Protein AF-A0A8X7NX03-F1 (afdb_monomer)

Nearest PDB structures (foldseek):
  2j50-assembly2_B  TM=7.647E-01  e=6.220E-02  Homo sapiens
  4uzd-assembly1_A  TM=7.497E-01  e=8.182E-02  Homo sapiens
  8pr7-assembly1_A  TM=7.485E-01  e=1.153E-01  Homo sapiens
  3efw-assembly2_B  TM=7.694E-01  e=1.516E-01  Homo sapiens
  6c83-assembly1_B  TM=7.527E-01  e=2.449E-01  Homo sapiens

Organism: Brassica carinata (NCBI:txid52824)

Mean predicted aligned error: 11.32 Å

Structure (mmC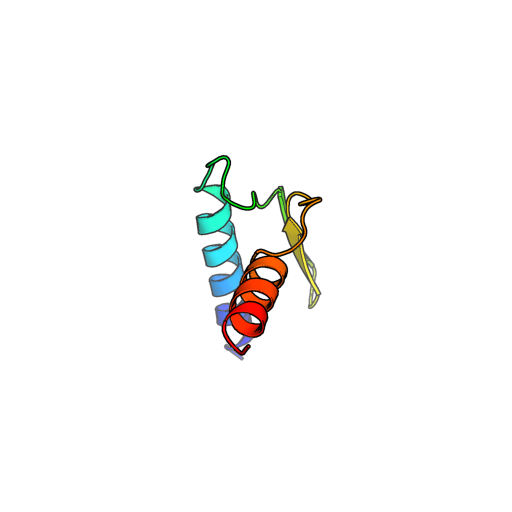IF, N/CA/C/O backbone):
data_AF-A0A8X7NX03-F1
#
_entry.id   AF-A0A8X7NX03-F1
#
loop_
_atom_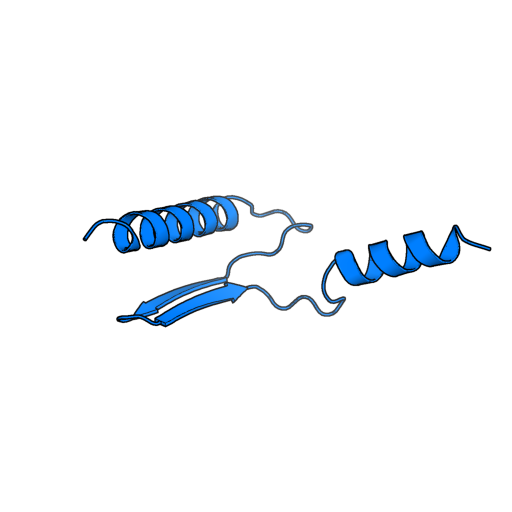site.group_PDB
_atom_site.id
_atom_site.type_symbol
_atom_site.label_atom_id
_atom_site.label_alt_id
_atom_site.label_comp_id
_atom_site.label_asym_id
_atom_site.label_entity_id
_atom_site.label_seq_id
_atom_site.pdbx_PDB_ins_code
_atom_site.Cartn_x
_atom_site.Cartn_y
_atom_site.Cartn_z
_atom_site.occupancy
_atom_site.B_iso_or_equiv
_atom_site.auth_seq_id
_atom_site.auth_comp_id
_atom_site.auth_asym_id
_atom_site.auth_atom_id
_atom_site.pdbx_PDB_model_num
ATOM 1 N N . MET A 1 1 ? 11.172 21.727 -7.132 1.00 52.09 1 MET A N 1
ATOM 2 C CA . MET A 1 1 ? 9.756 21.317 -7.261 1.00 52.09 1 MET A CA 1
ATOM 3 C C . MET A 1 1 ? 9.774 19.880 -7.776 1.00 52.09 1 MET A C 1
ATOM 5 O O . MET A 1 1 ? 9.281 19.600 -8.854 1.00 52.09 1 MET A O 1
ATOM 9 N N . ASP A 1 2 ? 10.441 18.995 -7.018 1.00 58.16 2 ASP A N 1
ATOM 10 C CA . ASP A 1 2 ? 10.958 17.701 -7.513 1.00 58.16 2 ASP A CA 1
ATOM 11 C C . ASP A 1 2 ? 10.594 16.526 -6.583 1.00 58.16 2 ASP A 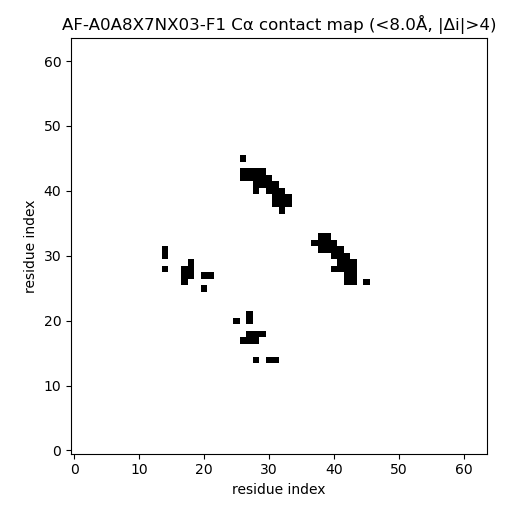C 1
ATOM 13 O O . ASP A 1 2 ? 10.693 15.365 -6.970 1.00 58.16 2 ASP A O 1
ATOM 17 N N . GLY A 1 3 ? 10.133 16.816 -5.358 1.00 61.25 3 GLY A N 1
ATOM 18 C CA . GLY A 1 3 ? 9.767 15.798 -4.367 1.00 61.25 3 GLY A CA 1
ATOM 19 C C . GLY A 1 3 ? 8.510 15.002 -4.733 1.00 61.25 3 GLY A C 1
ATOM 20 O O . GLY A 1 3 ? 8.432 13.812 -4.432 1.00 61.25 3 GLY A O 1
ATOM 21 N N . ASP A 1 4 ? 7.558 15.616 -5.442 1.00 64.50 4 ASP A N 1
ATOM 22 C CA . ASP A 1 4 ? 6.308 14.951 -5.833 1.00 64.50 4 ASP A CA 1
ATOM 23 C C . ASP A 1 4 ? 6.506 13.900 -6.928 1.00 64.50 4 ASP A C 1
ATOM 25 O O . ASP A 1 4 ? 5.835 12.866 -6.921 1.00 64.50 4 ASP A O 1
ATOM 29 N N . LEU A 1 5 ? 7.465 14.124 -7.834 1.00 67.88 5 LEU A N 1
ATOM 30 C CA . LEU A 1 5 ? 7.810 13.172 -8.891 1.00 67.88 5 LEU A CA 1
ATOM 31 C C . LEU A 1 5 ? 8.391 11.885 -8.294 1.00 67.88 5 LEU A C 1
ATOM 33 O O . LEU A 1 5 ? 7.936 10.795 -8.636 1.00 67.88 5 LEU A O 1
ATOM 37 N N . ILE A 1 6 ? 9.300 12.016 -7.321 1.00 76.44 6 ILE A N 1
ATOM 38 C CA . ILE A 1 6 ? 9.902 10.879 -6.606 1.00 76.44 6 ILE A CA 1
ATOM 39 C C . ILE A 1 6 ? 8.825 10.064 -5.879 1.00 76.44 6 ILE A C 1
ATOM 41 O O . ILE A 1 6 ? 8.846 8.832 -5.918 1.00 76.44 6 ILE A O 1
ATOM 45 N N . GLY A 1 7 ? 7.854 10.737 -5.250 1.00 71.69 7 GLY A N 1
ATOM 46 C CA . GLY A 1 7 ? 6.745 10.082 -4.553 1.00 71.69 7 GLY A CA 1
ATOM 47 C C . GLY A 1 7 ? 5.804 9.317 -5.491 1.00 71.69 7 GLY A C 1
ATOM 48 O O . GLY A 1 7 ? 5.304 8.251 -5.139 1.00 71.69 7 GLY A O 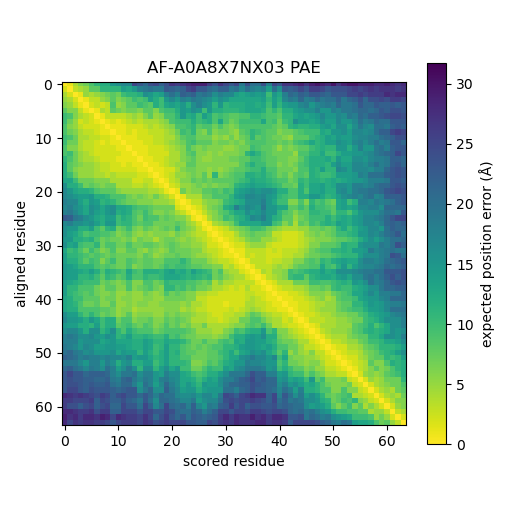1
ATOM 49 N N . ILE A 1 8 ? 5.574 9.825 -6.705 1.00 76.25 8 ILE A N 1
ATOM 50 C CA . ILE A 1 8 ? 4.764 9.133 -7.720 1.00 76.25 8 ILE A CA 1
ATOM 51 C C . ILE A 1 8 ? 5.529 7.944 -8.314 1.00 76.25 8 ILE A C 1
ATOM 53 O O . ILE A 1 8 ? 4.934 6.895 -8.566 1.00 76.25 8 ILE A O 1
ATOM 57 N N . GLU A 1 9 ? 6.838 8.073 -8.532 1.00 78.81 9 GLU A N 1
ATOM 58 C CA . GLU A 1 9 ? 7.666 6.979 -9.047 1.00 78.81 9 GLU A CA 1
ATOM 59 C C . GLU A 1 9 ? 7.792 5.825 -8.054 1.00 78.81 9 GLU A C 1
ATOM 61 O O . GLU A 1 9 ? 7.626 4.672 -8.450 1.00 78.81 9 GLU A O 1
ATOM 66 N N . THR A 1 10 ? 8.008 6.109 -6.767 1.00 77.44 10 THR A N 1
ATOM 67 C CA . THR A 1 10 ? 8.037 5.068 -5.722 1.00 77.44 10 THR A CA 1
ATOM 68 C C . THR A 1 10 ? 6.701 4.345 -5.620 1.00 77.44 10 THR A C 1
ATOM 70 O O . THR A 1 10 ? 6.679 3.117 -5.608 1.00 77.44 10 THR A O 1
ATOM 73 N N . PHE A 1 11 ? 5.594 5.085 -5.671 1.00 76.56 11 PHE A N 1
ATOM 74 C CA . PHE A 1 11 ? 4.249 4.517 -5.684 1.00 76.56 11 PHE A CA 1
ATOM 75 C C . PHE A 1 11 ? 4.003 3.601 -6.894 1.00 76.56 11 PHE A C 1
ATOM 77 O O . PHE A 1 11 ? 3.505 2.485 -6.751 1.00 76.56 11 PHE A O 1
ATOM 84 N N . LYS A 1 12 ? 4.399 4.031 -8.101 1.00 76.00 12 LYS A N 1
ATOM 85 C CA . LYS A 1 12 ? 4.307 3.202 -9.316 1.00 76.00 12 LYS A CA 1
ATOM 86 C C . LYS A 1 12 ? 5.218 1.978 -9.250 1.00 76.00 12 LYS A C 1
ATOM 88 O O . LYS A 1 12 ? 4.842 0.917 -9.744 1.00 76.00 12 LYS A O 1
ATOM 93 N N . CYS A 1 13 ? 6.404 2.115 -8.664 1.00 80.50 13 CYS A N 1
ATOM 94 C CA . CYS A 1 13 ? 7.352 1.018 -8.513 1.00 80.50 13 CYS A CA 1
ATOM 95 C C . CYS A 1 13 ? 6.800 -0.046 -7.554 1.00 80.50 13 CYS A C 1
ATOM 97 O O . CYS A 1 13 ? 6.746 -1.222 -7.911 1.00 80.50 13 CYS A O 1
ATOM 99 N N . GLU A 1 14 ? 6.288 0.372 -6.395 1.00 75.00 14 GLU A N 1
ATOM 100 C CA . GLU A 1 14 ? 5.626 -0.503 -5.426 1.00 75.00 14 GLU A CA 1
ATOM 101 C C . GLU A 1 14 ? 4.406 -1.191 -6.049 1.00 75.00 14 GLU A C 1
ATOM 103 O O . GLU A 1 14 ? 4.293 -2.417 -5.998 1.00 75.00 14 GLU A O 1
ATOM 108 N N . ALA A 1 15 ? 3.562 -0.439 -6.764 1.00 74.12 15 ALA A N 1
ATOM 109 C CA . ALA A 1 15 ? 2.429 -1.001 -7.489 1.00 74.12 15 ALA A CA 1
ATOM 110 C C . ALA A 1 15 ? 2.851 -2.023 -8.559 1.00 74.12 15 ALA A C 1
ATOM 112 O O . ALA A 1 15 ? 2.205 -3.062 -8.702 1.00 74.12 15 ALA A O 1
ATOM 113 N N . SER A 1 16 ? 3.947 -1.771 -9.287 1.00 76.12 16 SER A N 1
ATOM 114 C CA . SER A 1 16 ? 4.495 -2.686 -10.301 1.00 76.12 16 SER A CA 1
ATOM 115 C C . SER A 1 16 ? 5.047 -3.976 -9.694 1.00 76.12 16 SER A C 1
ATOM 117 O O . SER A 1 16 ? 4.892 -5.053 -10.269 1.00 76.12 16 SER A O 1
ATOM 119 N N . VAL A 1 17 ? 5.698 -3.887 -8.534 1.00 74.19 17 VAL A N 1
ATOM 120 C CA . VAL A 1 17 ? 6.193 -5.064 -7.810 1.00 74.19 17 VAL A CA 1
ATOM 121 C C . VAL A 1 17 ? 5.017 -5.896 -7.308 1.00 74.19 17 VAL A C 1
ATOM 123 O O . VAL A 1 17 ? 4.980 -7.104 -7.537 1.00 74.19 17 VAL A O 1
ATOM 126 N N . LEU A 1 18 ? 4.020 -5.250 -6.702 1.00 70.50 18 LEU A N 1
ATOM 127 C CA . LEU A 1 18 ? 2.836 -5.920 -6.167 1.00 70.50 18 LEU A CA 1
ATOM 128 C C . LEU A 1 18 ? 1.964 -6.559 -7.256 1.00 70.50 18 LEU A C 1
ATOM 130 O O . LEU A 1 18 ? 1.406 -7.627 -7.033 1.00 70.50 18 LEU A O 1
ATOM 134 N N . THR A 1 19 ? 1.883 -5.961 -8.449 1.00 68.06 19 THR A N 1
ATOM 135 C CA . THR A 1 19 ? 1.160 -6.554 -9.595 1.00 68.06 19 THR A CA 1
ATOM 136 C C . THR A 1 19 ? 1.894 -7.728 -10.239 1.00 68.06 19 THR A C 1
ATOM 138 O O . THR A 1 19 ? 1.259 -8.570 -10.861 1.00 68.06 19 THR A O 1
ATOM 141 N N . LYS A 1 20 ? 3.221 -7.834 -10.100 1.00 70.06 20 LYS A N 1
ATOM 142 C CA . LYS A 1 20 ? 3.990 -8.973 -10.640 1.00 70.06 20 LYS A CA 1
ATOM 143 C C . LYS A 1 20 ? 3.960 -10.202 -9.732 1.00 70.06 20 LYS A C 1
ATOM 145 O O . LYS A 1 20 ? 4.229 -11.308 -10.198 1.00 70.06 20 LYS A O 1
ATOM 150 N N . ILE A 1 21 ? 3.643 -10.031 -8.449 1.00 66.81 21 ILE A N 1
ATOM 151 C CA . ILE A 1 21 ? 3.628 -11.118 -7.468 1.00 66.81 21 ILE A CA 1
ATOM 152 C C . ILE A 1 21 ? 2.211 -11.692 -7.375 1.00 66.81 21 ILE A C 1
ATOM 154 O O . ILE A 1 21 ? 1.392 -11.282 -6.560 1.00 66.81 21 ILE A O 1
ATOM 158 N N . HIS A 1 22 ? 1.936 -12.698 -8.201 1.00 62.62 22 HIS A N 1
ATOM 159 C CA . HIS A 1 22 ? 0.739 -13.529 -8.081 1.00 62.62 22 HIS A CA 1
ATOM 160 C C . HIS A 1 22 ? 1.077 -14.797 -7.289 1.00 62.62 22 HIS A C 1
ATOM 162 O O . HIS A 1 22 ? 1.387 -15.838 -7.863 1.00 62.62 22 HIS A O 1
ATOM 168 N N . HIS A 1 23 ? 1.045 -14.710 -5.958 1.00 68.38 23 HIS A N 1
ATOM 169 C CA . HIS A 1 23 ? 1.207 -15.869 -5.079 1.00 68.38 23 HIS A CA 1
ATOM 170 C C . HIS A 1 23 ? 0.077 -15.901 -4.039 1.00 68.38 23 HIS A C 1
ATOM 172 O O . HIS A 1 23 ? -0.227 -14.853 -3.473 1.00 68.38 23 HIS A O 1
ATOM 178 N N . PRO A 1 24 ? -0.506 -17.070 -3.704 1.00 64.38 24 PRO A N 1
ATOM 179 C CA . PRO A 1 24 ? -1.610 -17.194 -2.736 1.00 64.38 24 PRO A CA 1
ATOM 180 C C . PRO A 1 24 ? -1.308 -16.681 -1.316 1.00 64.38 24 PRO A C 1
ATOM 182 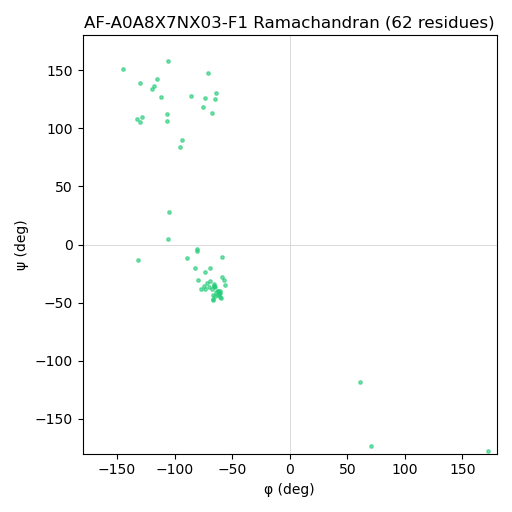O O . PRO A 1 24 ? -2.221 -16.542 -0.510 1.00 64.38 24 PRO A O 1
ATOM 185 N N . ASN A 1 25 ? -0.043 -16.374 -1.017 1.00 65.56 25 ASN A N 1
ATOM 186 C CA . ASN A 1 25 ? 0.403 -15.844 0.277 1.00 65.56 25 ASN A CA 1
ATOM 187 C C . ASN A 1 25 ? 0.750 -14.345 0.232 1.00 65.56 25 ASN A C 1
ATOM 189 O O . ASN A 1 25 ? 1.258 -13.817 1.217 1.00 65.56 25 ASN A O 1
ATOM 193 N N . PHE A 1 26 ? 0.531 -13.672 -0.900 1.00 67.38 26 PHE A N 1
ATOM 194 C CA . PHE A 1 26 ? 0.795 -12.245 -1.062 1.00 67.38 26 PHE A CA 1
ATOM 195 C C . PHE A 1 26 ? -0.499 -11.480 -1.305 1.00 67.38 26 PHE A C 1
ATOM 197 O O . PHE A 1 26 ? -1.412 -11.949 -1.982 1.00 67.38 26 PHE A O 1
ATOM 204 N N . VAL A 1 27 ? -0.559 -10.280 -0.730 1.00 68.38 27 VAL A N 1
ATOM 205 C CA . VAL A 1 27 ? -1.676 -9.359 -0.929 1.00 68.38 27 VAL A CA 1
ATOM 206 C C . VAL A 1 27 ? -1.643 -8.893 -2.372 1.00 68.38 27 VAL A C 1
ATOM 208 O O . VAL A 1 27 ? -0.718 -8.189 -2.775 1.00 68.38 27 VAL A O 1
ATOM 211 N N . VAL A 1 28 ? -2.643 -9.287 -3.151 1.00 71.44 28 VAL A N 1
ATOM 212 C CA . VAL A 1 28 ? -2.759 -8.837 -4.536 1.00 71.44 28 VAL A CA 1
ATOM 213 C C . VAL A 1 28 ? -3.206 -7.378 -4.533 1.00 71.44 28 VAL A C 1
ATOM 215 O O . VAL A 1 28 ? -4.224 -7.029 -3.926 1.00 71.44 28 VAL A O 1
ATOM 218 N N . LEU A 1 29 ? -2.449 -6.519 -5.215 1.00 77.50 29 LEU A N 1
ATOM 219 C CA . LEU A 1 29 ? -2.898 -5.169 -5.533 1.00 77.50 29 LEU A CA 1
ATOM 220 C C . LEU A 1 29 ? -3.912 -5.261 -6.679 1.00 77.50 29 LEU A C 1
ATOM 222 O O . LEU A 1 29 ? -3.585 -5.732 -7.765 1.00 77.50 29 LEU A O 1
ATOM 226 N N . LEU A 1 30 ? -5.144 -4.824 -6.428 1.00 78.19 30 LEU A N 1
ATOM 227 C CA . LEU A 1 30 ? -6.213 -4.802 -7.428 1.00 78.19 30 LEU A CA 1
ATOM 228 C C . LEU A 1 30 ? -6.080 -3.593 -8.357 1.00 78.19 30 LEU A C 1
ATOM 230 O O . LEU A 1 30 ? -6.457 -3.663 -9.524 1.00 78.19 30 LEU A O 1
ATOM 234 N N . GLY A 1 31 ? -5.538 -2.489 -7.845 1.00 79.44 31 GLY A N 1
ATOM 235 C CA . GLY A 1 31 ? -5.303 -1.284 -8.623 1.00 79.44 31 GLY A CA 1
ATOM 236 C C . GLY A 1 31 ? -4.859 -0.113 -7.763 1.00 79.44 31 GLY A C 1
ATOM 237 O O . GLY A 1 31 ? -4.683 -0.226 -6.549 1.00 79.44 31 GLY A O 1
ATOM 238 N N . TYR A 1 32 ? -4.684 1.030 -8.408 1.00 80.88 32 TYR A N 1
ATOM 239 C CA . TYR A 1 32 ? -4.337 2.276 -7.750 1.00 80.88 32 TYR A CA 1
ATOM 240 C C . TYR A 1 32 ? -5.023 3.449 -8.452 1.00 80.88 32 TYR A C 1
ATOM 242 O O . TYR A 1 32 ? -5.281 3.386 -9.653 1.00 80.88 32 TYR A O 1
ATOM 250 N N . CYS A 1 33 ? -5.308 4.513 -7.708 1.00 82.00 33 CYS A N 1
ATOM 251 C CA . CYS A 1 33 ? -5.814 5.773 -8.242 1.00 82.00 33 CYS A CA 1
ATOM 252 C C . CYS A 1 33 ? -4.829 6.890 -7.896 1.00 82.00 33 CYS A C 1
ATOM 254 O O . CYS A 1 33 ? -4.356 6.968 -6.760 1.00 82.00 33 CYS A O 1
ATOM 256 N N . ILE A 1 34 ? -4.506 7.722 -8.883 1.00 79.88 34 ILE A N 1
ATOM 257 C CA . ILE A 1 34 ? -3.735 8.951 -8.696 1.00 79.88 34 ILE A CA 1
ATOM 258 C C . ILE A 1 34 ? -4.521 10.051 -9.401 1.00 79.88 34 ILE A C 1
ATOM 260 O O . ILE A 1 34 ? -4.528 10.101 -10.632 1.00 79.88 34 ILE A O 1
ATOM 264 N N . GLU A 1 35 ? -5.184 10.906 -8.630 1.00 81.38 35 GLU A N 1
ATOM 26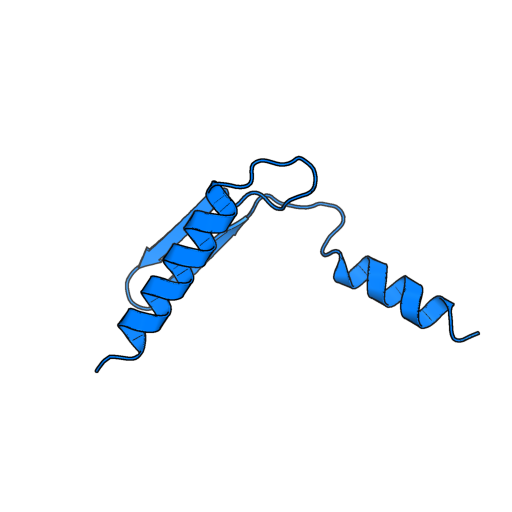5 C CA . GLU A 1 35 ? -5.974 12.024 -9.143 1.00 81.38 35 GLU A CA 1
ATOM 266 C C . GLU A 1 35 ? -5.622 13.291 -8.355 1.00 81.38 35 GLU A C 1
ATOM 268 O O . GLU A 1 35 ? -5.917 13.421 -7.169 1.00 81.38 35 GLU A O 1
ATOM 273 N N . GLY A 1 36 ? -4.906 14.216 -9.004 1.00 80.00 36 GLY A N 1
ATOM 274 C CA . GLY A 1 36 ? -4.389 15.421 -8.351 1.00 80.00 36 GLY A CA 1
ATOM 275 C C . GLY A 1 36 ? -3.420 15.098 -7.208 1.00 80.00 36 GLY A C 1
ATOM 276 O O . GLY A 1 36 ? -2.360 14.510 -7.432 1.00 80.00 36 GLY A O 1
ATOM 277 N N . GLU A 1 37 ? -3.783 15.500 -5.989 1.00 77.25 37 GLU A N 1
ATOM 278 C CA . GLU A 1 37 ? -3.018 15.225 -4.764 1.00 77.25 37 GLU A CA 1
ATOM 279 C C . GLU A 1 37 ? -3.418 13.904 -4.082 1.00 77.25 37 GLU A C 1
ATOM 281 O O . GLU A 1 37 ? -2.701 13.424 -3.200 1.00 77.25 37 GLU A O 1
ATOM 286 N N . GLU A 1 38 ? -4.521 13.275 -4.500 1.00 77.62 38 GLU A N 1
ATOM 287 C CA . GLU A 1 38 ? -5.011 12.040 -3.893 1.00 77.62 38 GLU A CA 1
ATOM 288 C C . GLU A 1 38 ? -4.342 10.806 -4.511 1.00 77.62 38 GLU A C 1
ATOM 290 O O . GLU A 1 38 ? -4.312 10.611 -5.729 1.00 77.62 38 GLU A O 1
ATOM 295 N N . LYS A 1 39 ? -3.793 9.948 -3.644 1.00 78.38 39 LYS A N 1
ATOM 296 C CA . LYS A 1 39 ? -3.096 8.707 -4.010 1.00 78.38 39 LYS A CA 1
ATOM 297 C C . LYS A 1 39 ? -3.700 7.559 -3.210 1.00 78.38 39 LYS A C 1
ATOM 299 O O . LYS A 1 39 ? -3.509 7.476 -1.999 1.00 78.38 39 LYS A O 1
ATOM 304 N N . LEU A 1 40 ? -4.435 6.677 -3.881 1.00 82.56 40 LEU A N 1
ATOM 305 C CA . LEU A 1 40 ? -5.141 5.553 -3.262 1.00 82.56 40 LEU A CA 1
ATOM 306 C C . LEU A 1 40 ? -4.613 4.223 -3.801 1.00 82.56 40 LEU A C 1
ATOM 308 O O . LEU A 1 40 ? -4.442 4.057 -5.009 1.00 82.56 40 LEU A O 1
ATOM 312 N N . LEU A 1 41 ? -4.408 3.255 -2.907 1.00 80.38 41 LEU A N 1
ATOM 313 C CA . LEU A 1 41 ? -4.050 1.876 -3.248 1.00 80.38 41 LEU A CA 1
ATOM 314 C C . LEU A 1 41 ? -5.209 0.949 -2.902 1.00 80.38 41 LEU A C 1
ATOM 316 O O . LEU A 1 41 ? -5.697 0.943 -1.772 1.00 80.38 41 LEU A O 1
ATOM 320 N N . VAL A 1 42 ? -5.633 0.150 -3.876 1.00 82.69 42 VAL A N 1
ATOM 321 C CA . VAL A 1 42 ? -6.730 -0.803 -3.722 1.00 82.69 42 VAL A CA 1
ATOM 322 C C . VAL A 1 42 ? -6.147 -2.206 -3.659 1.00 82.69 42 VAL A C 1
ATOM 324 O O . VAL A 1 42 ? -5.621 -2.722 -4.644 1.00 82.69 42 VAL A O 1
ATOM 327 N N . TYR A 1 43 ? -6.266 -2.836 -2.495 1.00 81.38 43 TYR A N 1
ATOM 328 C CA . TYR A 1 43 ? -5.781 -4.189 -2.234 1.00 81.38 43 TYR A CA 1
ATOM 329 C C . TYR A 1 43 ? -6.922 -5.197 -2.159 1.00 81.38 43 TYR A C 1
ATOM 331 O O . TYR A 1 43 ? -8.062 -4.851 -1.842 1.00 81.38 43 TYR A O 1
ATOM 339 N N . GLN A 1 44 ? -6.602 -6.469 -2.386 1.00 77.19 44 GLN A N 1
ATOM 340 C CA . GLN A 1 44 ? -7.523 -7.552 -2.084 1.00 77.19 44 GLN A CA 1
ATOM 341 C C . GLN A 1 44 ? -7.794 -7.611 -0.577 1.00 77.19 44 GLN A C 1
ATOM 343 O O . GLN A 1 44 ? -6.876 -7.614 0.245 1.00 77.19 44 GLN A O 1
ATOM 348 N N . PHE A 1 45 ? -9.076 -7.671 -0.213 1.00 78.88 45 PHE A N 1
ATOM 349 C CA . PHE A 1 45 ? -9.480 -7.751 1.182 1.00 78.88 45 PHE A CA 1
ATOM 350 C C . PHE A 1 45 ? -9.003 -9.060 1.820 1.00 78.88 45 PHE A C 1
ATOM 352 O O . PHE A 1 45 ? -9.320 -10.156 1.353 1.00 78.88 45 PHE A O 1
ATOM 359 N N . MET A 1 46 ? -8.278 -8.941 2.930 1.00 77.69 46 MET A N 1
ATOM 360 C CA . MET A 1 46 ? -7.822 -10.078 3.721 1.00 77.69 46 MET A CA 1
ATOM 361 C C . MET A 1 46 ? -8.619 -10.177 5.018 1.00 77.69 46 MET A C 1
ATOM 363 O O . MET A 1 46 ? -8.393 -9.427 5.965 1.00 77.69 46 MET A O 1
ATOM 367 N N . HIS A 1 47 ? -9.518 -11.158 5.076 1.00 73.69 47 HIS A N 1
ATOM 368 C CA . HIS A 1 47 ? -10.427 -11.392 6.204 1.00 73.69 47 HIS A CA 1
ATOM 369 C C . HIS A 1 47 ? -9.707 -11.636 7.542 1.00 73.69 47 HIS A C 1
ATOM 371 O O . HIS A 1 47 ? -10.244 -11.317 8.598 1.00 73.69 47 HIS A O 1
ATOM 377 N N . GLN A 1 48 ? -8.484 -12.177 7.507 1.00 73.81 48 GLN A N 1
ATOM 378 C CA . GLN A 1 48 ? -7.680 -12.444 8.706 1.00 73.81 48 GLN A CA 1
ATOM 379 C C . GLN A 1 48 ? -6.955 -11.189 9.233 1.00 73.81 48 GLN A C 1
ATOM 381 O O . GLN A 1 48 ? -6.364 -11.208 10.310 1.00 73.81 48 GLN A O 1
ATOM 386 N N . GLY A 1 49 ? -7.034 -10.062 8.523 1.00 72.19 49 GLY A N 1
ATOM 387 C CA . GLY A 1 49 ? -6.314 -8.846 8.885 1.00 72.19 49 GLY A CA 1
ATOM 388 C C . GLY A 1 49 ? -4.799 -8.963 8.662 1.00 72.19 49 GLY A C 1
ATOM 3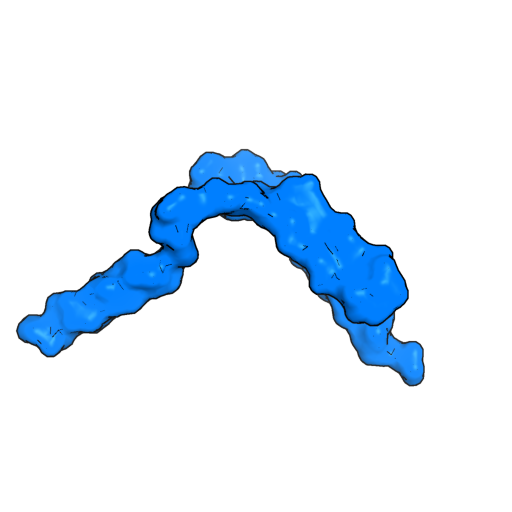89 O O . GLY A 1 49 ? -4.316 -9.934 8.075 1.00 72.19 49 GLY A O 1
ATOM 390 N N . PRO A 1 50 ? -4.025 -7.953 9.087 1.00 74.62 50 PRO A N 1
ATOM 391 C CA . PRO A 1 50 ? -2.602 -7.892 8.793 1.00 74.62 50 PRO A CA 1
ATOM 392 C C . PRO A 1 50 ? -1.815 -8.948 9.577 1.00 74.62 50 PRO A C 1
ATOM 394 O O . PRO A 1 50 ? -2.122 -9.261 10.730 1.00 74.62 50 PRO A O 1
ATOM 397 N N . LEU A 1 51 ? -0.734 -9.451 8.975 1.00 68.50 51 LEU A N 1
ATOM 398 C CA . LEU A 1 51 ? 0.174 -10.404 9.619 1.00 68.50 51 LEU A CA 1
ATOM 399 C C . LEU A 1 51 ? 0.754 -9.857 10.939 1.00 68.50 51 LEU A C 1
ATOM 401 O O . LEU A 1 51 ? 0.967 -10.619 11.880 1.00 68.50 51 LEU A O 1
ATOM 405 N N . SER A 1 52 ? 0.924 -8.535 11.053 1.00 70.94 52 SER A N 1
ATOM 406 C CA . SER A 1 52 ? 1.360 -7.863 12.286 1.00 70.94 52 SER A CA 1
ATOM 407 C C . SER A 1 52 ? 0.463 -8.169 13.488 1.00 70.94 52 SER A C 1
ATOM 409 O O . SER A 1 52 ? 0.975 -8.329 14.591 1.00 70.94 52 SER A O 1
ATOM 411 N N . LYS A 1 53 ? -0.852 -8.335 13.288 1.00 67.69 53 LYS A N 1
ATOM 412 C CA . LYS A 1 53 ? -1.793 -8.721 14.351 1.00 67.69 53 LYS A CA 1
ATOM 413 C C . LYS A 1 53 ? -1.459 -10.101 14.926 1.00 67.69 53 LYS A C 1
ATOM 415 O O . LYS A 1 53 ? -1.515 -10.299 16.136 1.00 67.69 53 LYS A O 1
ATOM 420 N N . HIS A 1 54 ? -1.082 -11.039 14.063 1.00 66.25 54 HIS A N 1
ATOM 421 C CA . HIS A 1 54 ? -0.736 -12.405 14.452 1.00 66.25 54 HIS A CA 1
ATOM 422 C C . HIS A 1 54 ? 0.662 -12.486 15.078 1.00 66.25 54 HIS A C 1
ATOM 424 O O . HIS A 1 54 ? 0.855 -13.185 16.071 1.00 66.25 54 HIS A O 1
ATOM 430 N N . LEU A 1 55 ? 1.623 -11.720 14.552 1.00 64.62 55 LEU A N 1
ATOM 431 C CA . LEU A 1 55 ? 2.982 -11.649 15.097 1.00 64.62 55 LEU A CA 1
ATOM 432 C C . LEU A 1 55 ? 3.038 -10.933 16.454 1.00 64.62 55 LEU A C 1
ATOM 434 O O . LEU A 1 55 ? 3.776 -11.362 17.337 1.00 64.62 55 LEU A O 1
ATOM 438 N N . TYR A 1 56 ? 2.231 -9.888 16.656 1.00 63.38 56 TYR A N 1
ATOM 439 C CA . TYR A 1 5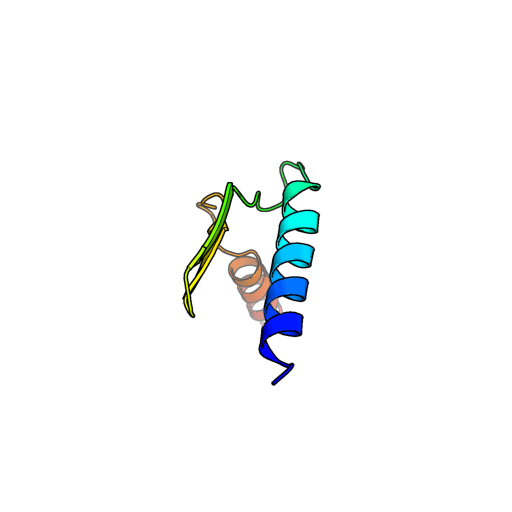6 ? 2.139 -9.185 17.938 1.00 63.38 56 TYR A CA 1
ATOM 440 C C . TYR A 1 56 ? 1.625 -10.106 19.055 1.00 63.38 56 TYR A C 1
ATOM 442 O O . TYR A 1 56 ? 2.169 -10.106 20.157 1.00 63.38 56 TYR A O 1
ATOM 450 N N . HIS A 1 57 ? 0.640 -10.960 18.754 1.00 59.59 57 HIS A N 1
ATOM 451 C CA . HIS A 1 57 ? 0.136 -11.952 19.705 1.00 59.59 57 HIS A CA 1
ATOM 452 C C . HIS A 1 57 ? 1.205 -12.990 20.090 1.00 59.59 57 HIS A C 1
ATOM 454 O O . HIS A 1 57 ? 1.351 -13.321 21.265 1.00 59.59 57 HIS A O 1
ATOM 460 N N . TRP A 1 58 ? 2.003 -13.459 19.123 1.00 62.41 58 TRP A N 1
ATOM 461 C CA . TRP A 1 58 ? 3.126 -14.364 19.394 1.00 62.41 58 TRP A CA 1
ATOM 462 C C . TRP A 1 58 ? 4.186 -13.720 20.301 1.00 62.41 58 TRP A C 1
ATOM 464 O O . TRP A 1 58 ? 4.636 -14.342 21.262 1.00 62.41 58 TRP A O 1
ATOM 474 N N . PHE A 1 59 ? 4.537 -12.456 20.045 1.00 58.53 59 PHE A N 1
ATOM 475 C CA . PHE A 1 59 ? 5.551 -11.740 20.824 1.00 58.53 59 PHE A CA 1
ATOM 476 C C . PHE A 1 59 ? 5.124 -11.493 22.278 1.00 58.53 59 PHE A C 1
ATOM 478 O O . PHE A 1 59 ? 5.952 -11.565 23.184 1.00 58.53 59 PHE A O 1
ATOM 485 N N . ILE A 1 60 ? 3.836 -11.227 22.520 1.00 58.34 60 ILE A N 1
ATOM 486 C CA . ILE A 1 60 ? 3.305 -11.063 23.881 1.00 58.34 60 ILE A CA 1
ATOM 487 C C . ILE A 1 60 ? 3.182 -12.415 24.596 1.00 58.34 60 ILE A C 1
ATOM 4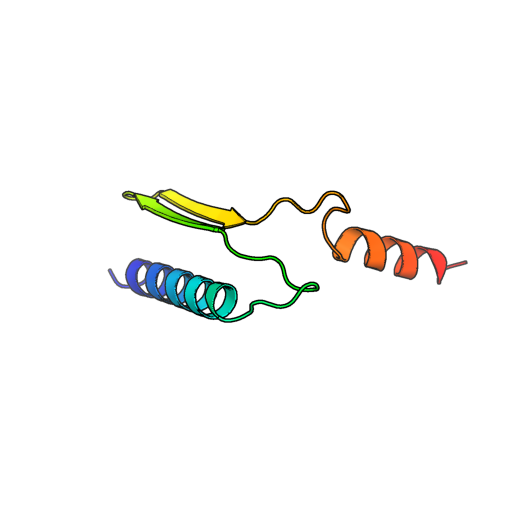89 O O . ILE A 1 60 ? 3.469 -12.495 25.788 1.00 58.34 60 ILE A O 1
ATOM 493 N N . SER A 1 61 ? 2.834 -13.489 23.881 1.00 58.41 61 SER A N 1
ATOM 494 C CA . SER A 1 61 ? 2.709 -14.831 24.468 1.00 58.41 61 SER A CA 1
ATOM 495 C C . SER A 1 61 ? 4.046 -15.459 24.889 1.00 58.41 61 SER A C 1
ATOM 497 O O . SER A 1 61 ? 4.037 -16.369 25.709 1.00 58.41 61 SER A O 1
ATOM 499 N N . GLN A 1 62 ? 5.181 -14.994 24.355 1.00 54.44 62 GLN A N 1
ATOM 500 C CA . GLN A 1 62 ? 6.536 -15.411 24.763 1.00 54.44 62 GLN A CA 1
ATOM 501 C C . GLN A 1 62 ? 7.028 -14.711 26.044 1.00 54.44 62 GLN A C 1
ATOM 503 O O . GLN A 1 62 ? 8.126 -14.991 26.518 1.00 54.44 62 GLN A O 1
ATOM 508 N N . LYS A 1 63 ? 6.252 -13.766 26.591 1.00 49.91 63 LYS A N 1
ATOM 509 C CA . LYS A 1 63 ? 6.635 -12.945 27.747 1.00 49.91 63 LYS A CA 1
ATOM 510 C C . LYS A 1 63 ? 5.938 -13.372 29.050 1.00 49.91 63 LYS A C 1
ATOM 512 O O . LYS A 1 63 ? 5.726 -12.523 29.916 1.00 49.91 63 LYS A O 1
ATOM 517 N N . SER A 1 64 ? 5.578 -14.655 29.169 1.00 46.75 64 SER A N 1
ATOM 518 C CA . SER A 1 64 ? 5.061 -15.286 30.393 1.00 46.75 64 SER A CA 1
ATOM 519 C C . SER A 1 64 ? 5.934 -16.447 30.837 1.00 46.75 64 SER A C 1
ATOM 521 O O . SER A 1 64 ? 6.550 -17.091 29.963 1.00 46.75 64 SER A O 1
#

Radius of gyration: 16.2 Å; Cα contacts (8 Å, |Δi|>4): 37; chains: 1; bounding box: 21×38×41 Å

Sequence (64 aa):
MDGDLIGIETFKCEASVLTKIHHPNFVVLLGYCIEGEEKLLVYQFMHQGPLSKHLYHWFISQKS

Foldseek 3Di:
DCVVVVVVVVLVVVLVVLCVDPDPPGWRFPDWDDDPPDTGTHTDDDPVDDVVVVVVVVVVVVVD

Secondary structure (DSSP, 8-state):
--HHHHHHHHHHHHHHHHHH---TTS--EEEEEEETTEEEEEE---TT--HHHHHHHHHHHT--

Solvent-accessible surface area (backbone atoms only — not comparable to full-atom values): 4100 Å² total; per-residue (Å²): 143,59,69,67,58,55,54,52,50,51,52,51,48,53,51,53,54,35,61,68,47,86,46,101,90,48,76,40,50,77,48,73,47,80,58,93,90,49,76,46,80,40,63,57,87,59,92,85,58,61,68,65,65,59,52,51,53,53,62,58,65,69,73,116

InterPro domains:
  IPR001245 Serine-threonine/tyrosine-protein kinase, catalytic domain [PF07714] (9-56)
  IPR011009 Protein kinase-like domain superfamily [SSF56112] (6-59)
  IPR052422 Auxin Signal Transduction Ser/Thr Kinase [PTHR47986] (7-58)

pLDDT: mean 70.91, std 8.65, range [46.75, 82.69]